Protein AF-A0A6G4A9M0-F1 (afdb_monomer_lite)

Structure (mmCIF, N/CA/C/O backbone):
data_AF-A0A6G4A9M0-F1
#
_entry.id   AF-A0A6G4A9M0-F1
#
loop_
_atom_site.group_PDB
_atom_site.id
_atom_site.type_symbol
_atom_site.label_atom_id
_atom_site.label_alt_id
_atom_site.label_comp_id
_atom_site.label_asym_id
_atom_site.label_entity_id
_atom_site.label_seq_id
_atom_site.pdbx_PDB_ins_code
_atom_site.Cartn_x
_atom_site.Cartn_y
_atom_site.Cartn_z
_atom_site.occupancy
_atom_site.B_iso_or_equiv
_atom_site.auth_seq_id
_atom_site.auth_comp_id
_atom_site.auth_asym_id
_atom_site.auth_atom_id
_atom_site.pdbx_PDB_model_num
ATOM 1 N N . MET A 1 1 ? 7.622 12.260 -34.334 1.00 43.50 1 MET A N 1
ATOM 2 C CA . MET A 1 1 ? 6.612 13.306 -34.055 1.00 43.50 1 MET A CA 1
ATOM 3 C C . MET A 1 1 ? 5.232 12.663 -34.088 1.00 43.50 1 MET A C 1
ATOM 5 O O . MET A 1 1 ? 4.785 12.295 -35.162 1.00 43.50 1 MET A O 1
ATOM 9 N N . GLY A 1 2 ? 4.609 12.469 -32.927 1.00 43.56 2 GLY A N 1
ATOM 10 C CA . GLY A 1 2 ? 3.412 11.636 -32.723 1.00 43.56 2 GLY A CA 1
ATOM 11 C C . GLY A 1 2 ? 3.746 10.571 -31.673 1.00 43.56 2 GLY A C 1
ATOM 12 O O . GLY A 1 2 ? 4.737 9.877 -31.839 1.00 43.56 2 GLY A O 1
ATOM 13 N N . LEU A 1 3 ? 3.081 10.441 -30.531 1.00 37.72 3 LEU A N 1
ATOM 14 C CA . LEU A 1 3 ? 1.792 10.946 -30.075 1.00 37.72 3 LEU A CA 1
ATOM 15 C C . LEU A 1 3 ? 1.955 11.638 -28.713 1.00 37.72 3 LEU A C 1
ATOM 17 O O . LEU A 1 3 ? 2.624 11.152 -27.806 1.00 37.72 3 LEU A O 1
ATOM 21 N N . TYR A 1 4 ? 1.275 12.762 -28.565 1.00 42.41 4 TYR A N 1
ATOM 22 C CA . TYR A 1 4 ? 1.008 13.438 -27.307 1.00 42.41 4 TYR A CA 1
ATOM 23 C C . TYR A 1 4 ? 0.161 12.525 -26.403 1.00 42.41 4 TYR A C 1
ATOM 25 O O . TYR A 1 4 ? -1.055 12.512 -26.556 1.00 42.41 4 TYR A O 1
ATOM 33 N N . MET A 1 5 ? 0.742 11.745 -25.484 1.00 36.12 5 MET A N 1
ATOM 34 C CA . MET A 1 5 ? -0.091 11.025 -24.500 1.00 36.12 5 MET A CA 1
ATOM 35 C C . MET A 1 5 ? 0.575 10.665 -23.168 1.00 36.12 5 MET A C 1
ATOM 37 O O . MET A 1 5 ? 0.087 9.804 -22.454 1.00 36.12 5 MET A O 1
ATOM 41 N N . TRP A 1 6 ? 1.626 11.380 -22.766 1.00 37.91 6 TRP A N 1
ATOM 42 C CA . TRP A 1 6 ? 2.077 11.390 -21.365 1.00 37.91 6 TRP A CA 1
ATOM 43 C C . TRP A 1 6 ? 1.379 12.496 -20.538 1.00 37.91 6 TRP A C 1
ATOM 45 O O . TRP A 1 6 ? 1.791 12.821 -19.431 1.00 37.91 6 TRP A O 1
ATOM 55 N N . ARG A 1 7 ? 0.276 13.078 -21.052 1.00 42.19 7 ARG A N 1
ATOM 56 C CA . ARG A 1 7 ? -0.516 14.165 -20.427 1.00 42.19 7 ARG A CA 1
ATOM 57 C C . ARG A 1 7 ? -1.403 13.705 -19.254 1.00 42.19 7 ARG A C 1
ATOM 59 O O . ARG A 1 7 ? -2.490 14.230 -19.055 1.00 42.19 7 ARG A O 1
ATOM 66 N N . THR A 1 8 ? -0.909 12.794 -18.440 1.00 37.81 8 THR A N 1
ATOM 67 C CA . THR A 1 8 ? -1.136 12.840 -16.997 1.00 37.81 8 THR A CA 1
ATOM 68 C C . THR A 1 8 ? 0.134 12.298 -16.376 1.00 37.81 8 THR A C 1
ATOM 70 O O . THR A 1 8 ? 0.265 11.094 -16.169 1.00 37.81 8 THR A O 1
ATOM 73 N N . GLY A 1 9 ? 1.079 13.190 -16.086 1.00 39.31 9 GLY A N 1
ATOM 74 C CA . GLY A 1 9 ? 1.968 12.936 -14.968 1.00 39.31 9 GLY A CA 1
ATOM 75 C C . GLY A 1 9 ? 1.070 12.716 -13.759 1.00 39.31 9 GLY A C 1
ATOM 76 O O . GLY A 1 9 ? 0.508 13.671 -13.226 1.00 39.31 9 GLY A O 1
ATOM 77 N N . VAL A 1 10 ? 0.873 11.459 -13.361 1.00 45.88 10 VAL A N 1
ATOM 78 C CA . VAL A 1 10 ? 0.398 11.143 -12.014 1.00 45.88 10 VAL A CA 1
ATOM 79 C C . VAL A 1 10 ? 1.609 11.338 -11.113 1.00 45.88 10 VAL A C 1
ATOM 81 O O . VAL A 1 10 ? 2.224 10.411 -10.616 1.00 45.88 10 VAL A O 1
ATOM 84 N N . SER A 1 11 ? 2.009 12.597 -10.984 1.00 46.97 11 SER A N 1
ATOM 85 C CA . SER A 1 11 ? 2.899 13.045 -9.936 1.00 46.97 11 SER A CA 1
ATOM 86 C C . SER A 1 11 ? 1.997 13.344 -8.743 1.00 46.97 11 SER A C 1
ATOM 88 O O . SER A 1 11 ? 1.221 14.293 -8.776 1.00 46.97 11 SER A O 1
ATOM 90 N N . LEU A 1 12 ? 2.093 12.491 -7.722 1.00 43.16 12 LEU A N 1
ATOM 91 C CA . LEU A 1 12 ? 1.497 12.634 -6.389 1.00 43.16 12 LEU A CA 1
ATOM 92 C C . LEU A 1 12 ? -0.034 12.726 -6.331 1.00 43.16 12 LEU A C 1
ATOM 94 O O . LEU A 1 12 ? -0.635 13.786 -6.183 1.00 43.16 12 LEU A O 1
ATOM 98 N N . GLY A 1 13 ? -0.665 11.560 -6.300 1.00 50.09 13 GLY A N 1
ATOM 99 C CA . GLY A 1 13 ? -2.025 11.426 -5.802 1.00 50.09 13 GLY A CA 1
ATOM 100 C C . GLY A 1 13 ? -2.344 9.960 -5.640 1.00 50.09 13 GLY A C 1
ATOM 101 O O . GLY A 1 13 ? -2.991 9.399 -6.517 1.00 50.09 13 GLY A O 1
ATOM 102 N N . SER A 1 14 ? -1.828 9.348 -4.567 1.00 58.25 14 SER A N 1
ATOM 103 C CA . SER A 1 14 ? -2.041 7.950 -4.195 1.00 58.25 14 SER A CA 1
ATOM 104 C C . SER A 1 14 ? -3.512 7.611 -4.368 1.00 58.25 14 SER A C 1
ATOM 106 O O . SER A 1 14 ? -4.351 7.976 -3.539 1.00 58.25 14 SER A O 1
ATOM 108 N N . SER A 1 15 ? -3.853 6.995 -5.495 1.00 73.00 15 SER A N 1
ATOM 109 C CA . SER A 1 15 ? -5.255 6.763 -5.771 1.00 73.00 15 SER A CA 1
ATOM 110 C C . SER A 1 15 ? -5.780 5.797 -4.718 1.00 73.00 15 SER A C 1
ATOM 112 O O . SER A 1 15 ? -5.060 4.887 -4.302 1.00 73.00 15 SER A O 1
ATOM 114 N N . LEU A 1 16 ? -7.035 5.956 -4.292 1.00 72.25 16 LEU A N 1
ATOM 115 C CA . LEU A 1 16 ? -7.650 5.074 -3.292 1.00 72.25 16 LEU A CA 1
ATOM 116 C C . LEU A 1 16 ? -7.483 3.592 -3.662 1.00 72.25 16 LEU A C 1
ATOM 118 O O . LEU A 1 16 ? -7.331 2.757 -2.776 1.00 72.25 16 LEU A O 1
ATOM 122 N N . TYR A 1 17 ? -7.447 3.274 -4.963 1.00 75.94 17 TYR A N 1
ATOM 123 C CA . TYR A 1 17 ? -7.189 1.915 -5.432 1.00 75.94 17 TYR A CA 1
ATOM 124 C C . TYR A 1 17 ? -5.737 1.451 -5.240 1.00 75.94 17 TYR A C 1
ATOM 126 O O . TYR A 1 17 ? -5.522 0.291 -4.906 1.00 75.94 17 TYR A O 1
ATOM 134 N N . GLN A 1 18 ? -4.747 2.333 -5.400 1.00 84.25 18 GLN A N 1
ATOM 135 C CA . GLN A 1 18 ? -3.333 2.009 -5.178 1.00 84.25 18 GLN A CA 1
ATOM 136 C C . GLN A 1 18 ? -3.056 1.814 -3.691 1.00 84.25 18 GLN A C 1
ATOM 138 O O . GLN A 1 18 ? -2.434 0.829 -3.320 1.00 84.25 18 GLN A O 1
ATOM 143 N N . LEU A 1 19 ? -3.570 2.698 -2.828 1.00 87.62 19 LEU A N 1
ATOM 144 C CA . LEU A 1 19 ? -3.421 2.556 -1.374 1.00 87.62 19 LEU A CA 1
ATOM 145 C C . LEU A 1 19 ? -4.086 1.280 -0.855 1.00 87.62 19 LEU A C 1
ATOM 147 O O . LEU A 1 19 ? -3.531 0.594 0.004 1.00 87.62 19 LEU A O 1
ATOM 151 N N . ALA A 1 20 ? -5.248 0.928 -1.406 1.00 85.81 20 ALA A N 1
ATOM 152 C CA . ALA A 1 20 ? -5.909 -0.331 -1.104 1.00 85.81 20 ALA A CA 1
ATOM 153 C C . ALA A 1 20 ? -5.068 -1.540 -1.533 1.00 85.81 20 ALA A C 1
ATOM 155 O O . ALA A 1 20 ? -4.852 -2.444 -0.729 1.00 85.81 20 ALA A O 1
ATOM 156 N N . LEU A 1 21 ? -4.546 -1.538 -2.765 1.00 86.19 21 LEU A N 1
ATOM 157 C CA . LEU A 1 21 ? -3.718 -2.636 -3.263 1.00 86.19 21 LEU A CA 1
ATOM 158 C C . LEU A 1 21 ? -2.410 -2.765 -2.472 1.00 86.19 21 LEU A C 1
ATOM 160 O O . LEU A 1 21 ? -2.035 -3.872 -2.096 1.00 86.19 21 LEU A O 1
ATOM 164 N N . VAL A 1 22 ? -1.761 -1.646 -2.136 1.00 89.88 22 VAL A N 1
ATOM 165 C CA . VAL A 1 22 ? -0.580 -1.656 -1.265 1.00 89.88 22 VAL A CA 1
ATOM 166 C C . VAL A 1 22 ? -0.921 -2.184 0.123 1.00 89.88 22 VAL A C 1
ATOM 168 O O . VAL A 1 22 ? -0.141 -2.954 0.662 1.00 89.88 22 VAL A O 1
ATOM 171 N N . SER A 1 23 ? -2.086 -1.853 0.685 1.00 88.19 23 SER A N 1
ATOM 172 C CA . SER A 1 23 ? -2.513 -2.400 1.983 1.00 88.19 23 SER A CA 1
ATOM 173 C C . SER A 1 23 ? -2.692 -3.925 1.935 1.00 88.19 23 SER A C 1
ATOM 175 O O . SER A 1 23 ? -2.365 -4.617 2.898 1.00 88.19 23 SER A O 1
ATOM 177 N N . VAL A 1 24 ? -3.169 -4.467 0.808 1.00 88.00 24 VAL A N 1
ATOM 178 C CA . VAL A 1 24 ? -3.285 -5.921 0.592 1.00 88.00 24 VAL A CA 1
ATOM 179 C C . VAL A 1 24 ? -1.907 -6.572 0.460 1.00 88.00 24 VAL A C 1
ATOM 181 O O . VAL A 1 24 ? -1.642 -7.561 1.138 1.00 88.00 24 VAL A O 1
ATOM 184 N N . LEU A 1 25 ? -1.017 -6.012 -0.365 1.00 88.69 25 LEU A N 1
ATOM 185 C CA . LEU A 1 25 ? 0.353 -6.518 -0.537 1.00 88.69 25 LEU A CA 1
ATOM 186 C C . LEU A 1 25 ? 1.157 -6.428 0.764 1.00 88.69 25 LEU A C 1
ATOM 188 O O . LEU A 1 25 ? 1.867 -7.360 1.128 1.00 88.69 25 LEU A O 1
ATOM 192 N N . GLN A 1 26 ? 0.980 -5.338 1.508 1.00 91.31 26 GLN A N 1
ATOM 193 C CA . GLN A 1 26 ? 1.549 -5.152 2.833 1.00 91.31 26 GLN A CA 1
ATOM 194 C C . GLN A 1 26 ? 1.127 -6.274 3.785 1.00 91.31 26 GLN A C 1
ATOM 196 O O . GLN A 1 26 ? 1.966 -6.802 4.509 1.00 91.31 26 GLN A O 1
ATOM 201 N N . PHE A 1 27 ? -0.159 -6.636 3.798 1.00 87.81 27 PHE A N 1
ATOM 202 C CA . PHE A 1 27 ? -0.660 -7.732 4.623 1.00 87.81 27 PHE A CA 1
ATOM 203 C C . PHE A 1 27 ? -0.126 -9.092 4.153 1.00 87.81 27 PHE A C 1
ATOM 205 O O . PHE A 1 27 ? 0.324 -9.883 4.977 1.00 87.81 27 PHE A O 1
ATOM 212 N N . ALA A 1 28 ? -0.122 -9.344 2.840 1.00 89.69 28 ALA A N 1
ATOM 213 C CA . ALA A 1 28 ? 0.361 -10.594 2.251 1.00 89.69 28 ALA A CA 1
ATOM 214 C C . ALA A 1 28 ? 1.852 -10.849 2.530 1.00 89.69 28 ALA A C 1
ATOM 216 O O . ALA A 1 28 ? 2.248 -11.987 2.767 1.00 89.69 28 ALA A O 1
ATOM 217 N N . GLU A 1 29 ? 2.666 -9.792 2.540 1.00 89.56 29 GLU A N 1
ATOM 218 C CA . GLU A 1 29 ? 4.104 -9.862 2.818 1.00 89.56 29 GLU A CA 1
ATOM 219 C C . GLU A 1 29 ? 4.476 -9.529 4.276 1.00 89.56 29 GLU A C 1
ATOM 221 O O . GLU A 1 29 ? 5.656 -9.478 4.619 1.00 89.56 29 GLU A O 1
ATOM 226 N N . ASN A 1 30 ? 3.487 -9.317 5.153 1.00 91.88 30 ASN A N 1
ATOM 227 C CA . ASN A 1 30 ? 3.674 -8.956 6.563 1.00 91.88 30 ASN A CA 1
ATOM 228 C C . ASN A 1 30 ? 4.617 -7.748 6.777 1.00 91.88 30 ASN A C 1
ATOM 230 O O . ASN A 1 30 ? 5.505 -7.755 7.635 1.00 91.88 30 ASN A O 1
ATOM 234 N N . LEU A 1 31 ? 4.431 -6.697 5.975 1.00 92.06 31 LEU A N 1
ATOM 235 C CA . LEU A 1 31 ? 5.257 -5.490 5.985 1.00 92.06 31 LEU A CA 1
ATOM 236 C C . LEU A 1 31 ? 4.699 -4.410 6.929 1.00 92.06 31 LEU A C 1
ATOM 238 O O . LEU A 1 31 ? 3.491 -4.238 7.102 1.00 92.06 31 LEU A O 1
ATOM 242 N N . SER A 1 32 ? 5.591 -3.604 7.509 1.00 90.81 32 SER A N 1
ATOM 243 C CA . SER A 1 32 ? 5.203 -2.347 8.172 1.00 90.81 32 SER A CA 1
ATOM 244 C C . SER A 1 32 ? 4.855 -1.266 7.141 1.00 90.81 32 SER A C 1
ATOM 246 O O . SER A 1 32 ? 5.270 -1.368 5.991 1.00 90.81 32 SER A O 1
ATOM 248 N N . ASP A 1 33 ? 4.154 -0.196 7.534 1.00 88.38 33 ASP A N 1
ATOM 249 C CA . ASP A 1 33 ? 3.778 0.885 6.597 1.00 88.38 33 ASP A CA 1
ATOM 250 C C . ASP A 1 33 ? 5.004 1.522 5.926 1.00 88.38 33 ASP A C 1
ATOM 252 O O . ASP A 1 33 ? 4.991 1.853 4.741 1.00 88.38 33 ASP A O 1
ATOM 256 N N . ARG A 1 34 ? 6.100 1.645 6.685 1.00 89.50 34 ARG A N 1
ATOM 257 C CA . ARG A 1 34 ? 7.389 2.136 6.183 1.00 89.50 34 ARG A CA 1
ATOM 258 C C . ARG A 1 34 ? 8.016 1.163 5.195 1.00 89.50 34 ARG A C 1
ATOM 260 O O . ARG A 1 34 ? 8.482 1.595 4.151 1.00 89.50 34 ARG A O 1
ATOM 267 N N . ALA A 1 35 ? 7.996 -0.133 5.505 1.00 91.44 35 ALA A N 1
ATOM 268 C CA . ALA A 1 35 ? 8.523 -1.159 4.611 1.00 91.44 35 ALA A CA 1
ATOM 269 C C . ALA A 1 35 ? 7.681 -1.296 3.333 1.00 91.44 35 ALA A C 1
ATOM 271 O O . ALA A 1 35 ? 8.236 -1.510 2.265 1.00 91.44 35 ALA A O 1
ATOM 272 N N . ALA A 1 36 ? 6.361 -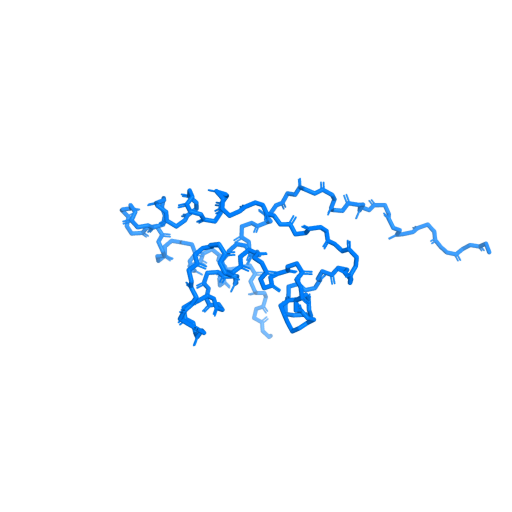1.116 3.414 1.00 90.12 36 ALA A N 1
ATOM 273 C CA . ALA A 1 36 ? 5.479 -1.102 2.251 1.00 90.12 36 ALA A CA 1
ATOM 274 C C . ALA A 1 36 ? 5.714 0.134 1.364 1.00 90.12 36 ALA A C 1
ATOM 276 O O . ALA A 1 36 ? 5.799 0.008 0.147 1.00 90.12 36 ALA A O 1
ATOM 277 N N . SER A 1 37 ? 5.874 1.322 1.960 1.00 89.94 37 SER A N 1
ATOM 278 C CA . SER A 1 37 ? 6.252 2.543 1.229 1.00 89.94 37 SER A CA 1
ATOM 279 C C . SER A 1 37 ? 7.625 2.404 0.561 1.00 89.94 37 SER A C 1
ATOM 281 O O . SER A 1 37 ? 7.781 2.788 -0.597 1.00 89.94 37 SER A O 1
ATOM 283 N N . ASP A 1 38 ? 8.598 1.802 1.249 1.00 90.31 38 ASP A N 1
ATOM 284 C CA . ASP A 1 38 ? 9.913 1.519 0.674 1.00 90.31 38 ASP A CA 1
ATOM 285 C C . ASP A 1 38 ? 9.832 0.492 -0.464 1.00 90.31 38 ASP A C 1
ATOM 287 O O . ASP A 1 38 ? 10.374 0.734 -1.536 1.00 90.31 38 ASP A O 1
ATOM 291 N N . ALA A 1 39 ? 9.063 -0.588 -0.294 1.00 90.50 39 ALA A N 1
ATOM 292 C CA . ALA A 1 39 ? 8.842 -1.603 -1.323 1.00 90.50 39 ALA A CA 1
ATOM 293 C C . ALA A 1 39 ? 8.248 -1.017 -2.613 1.00 90.50 39 ALA A C 1
ATOM 295 O O . ALA A 1 39 ? 8.683 -1.377 -3.702 1.00 90.50 39 ALA A O 1
ATOM 296 N N . VAL A 1 40 ? 7.317 -0.063 -2.509 1.00 87.19 40 VAL A N 1
ATOM 297 C CA . VAL A 1 40 ? 6.759 0.649 -3.674 1.00 87.19 40 VAL A CA 1
ATOM 298 C C . VAL A 1 40 ? 7.830 1.452 -4.418 1.00 87.19 40 VAL A C 1
ATOM 300 O O . VAL A 1 40 ? 7.769 1.578 -5.640 1.00 87.19 40 VAL A O 1
ATOM 303 N N . ARG A 1 41 ? 8.821 1.985 -3.696 1.00 85.88 41 ARG A N 1
ATOM 304 C CA . ARG A 1 41 ? 9.925 2.763 -4.275 1.00 85.88 41 ARG A CA 1
ATOM 305 C C . ARG A 1 41 ? 10.999 1.873 -4.889 1.00 85.88 41 ARG A C 1
ATOM 307 O O . ARG A 1 41 ? 11.505 2.194 -5.960 1.00 85.88 41 ARG A O 1
ATOM 314 N N . THR A 1 42 ? 11.359 0.786 -4.212 1.00 87.56 42 THR A N 1
ATOM 315 C CA . THR A 1 42 ? 12.566 0.004 -4.514 1.00 87.56 42 THR A CA 1
ATOM 316 C C . THR A 1 42 ? 12.291 -1.268 -5.305 1.00 87.56 42 THR A C 1
ATOM 318 O O . THR A 1 42 ? 13.176 -1.726 -6.030 1.00 87.56 42 THR A O 1
ATOM 321 N N . ARG A 1 43 ? 11.086 -1.846 -5.208 1.00 88.88 43 ARG A N 1
ATOM 322 C CA . ARG A 1 43 ? 10.789 -3.151 -5.803 1.00 88.88 43 ARG A CA 1
ATOM 323 C C . ARG A 1 43 ? 9.898 -3.048 -7.039 1.00 88.88 43 ARG A C 1
ATOM 325 O O . ARG A 1 43 ? 8.841 -2.420 -7.057 1.00 88.88 43 ARG A O 1
ATOM 332 N N . ILE A 1 44 ? 10.345 -3.726 -8.094 1.00 86.56 44 ILE A N 1
ATOM 333 C CA . ILE A 1 44 ? 9.695 -3.740 -9.410 1.00 86.56 44 ILE A CA 1
ATOM 334 C C . ILE A 1 44 ? 8.350 -4.480 -9.372 1.00 86.56 44 ILE A C 1
ATOM 336 O O . ILE A 1 44 ? 7.436 -4.116 -10.102 1.00 86.56 44 ILE A O 1
ATOM 340 N N . ASP A 1 45 ? 8.203 -5.487 -8.514 1.00 86.38 45 ASP A N 1
ATOM 341 C CA . ASP A 1 45 ? 6.953 -6.235 -8.335 1.00 86.38 45 ASP A CA 1
ATOM 342 C C . ASP A 1 45 ? 5.799 -5.346 -7.845 1.00 86.38 45 ASP A C 1
ATOM 344 O O . ASP A 1 45 ? 4.708 -5.403 -8.413 1.00 86.38 45 ASP A O 1
ATOM 348 N N . PHE A 1 46 ? 6.043 -4.458 -6.878 1.00 87.25 46 PHE A N 1
ATOM 349 C CA . PHE A 1 46 ? 5.061 -3.469 -6.430 1.00 87.25 46 PHE A CA 1
ATOM 350 C C . PHE A 1 46 ? 4.724 -2.478 -7.546 1.00 87.25 46 PHE A C 1
ATOM 352 O O . PHE A 1 46 ? 3.548 -2.210 -7.790 1.00 87.25 46 PHE A O 1
ATOM 359 N N . LYS A 1 47 ? 5.730 -1.968 -8.265 1.00 85.06 47 LYS A N 1
ATOM 360 C CA . LYS A 1 47 ? 5.505 -1.041 -9.386 1.00 85.06 47 LYS A CA 1
ATOM 361 C C . LYS A 1 47 ? 4.677 -1.678 -10.498 1.00 85.06 47 LYS A C 1
ATOM 363 O O . LYS A 1 47 ? 3.725 -1.065 -10.974 1.00 85.06 47 LYS A O 1
ATOM 368 N N . TYR A 1 48 ? 4.970 -2.930 -10.841 1.00 85.06 48 TYR A N 1
ATOM 369 C CA . TYR A 1 48 ? 4.219 -3.688 -11.837 1.00 85.06 48 TYR A CA 1
ATOM 370 C C . TYR A 1 48 ? 2.777 -3.951 -11.388 1.00 85.06 48 TYR A C 1
ATOM 372 O O . TYR A 1 48 ? 1.844 -3.693 -12.145 1.00 85.06 48 TYR A O 1
ATOM 380 N N . ALA A 1 49 ? 2.576 -4.390 -10.141 1.00 84.81 49 ALA A N 1
ATOM 381 C CA . ALA A 1 49 ? 1.243 -4.628 -9.585 1.00 84.81 49 ALA A CA 1
ATOM 382 C C . ALA A 1 49 ? 0.383 -3.352 -9.537 1.00 84.81 49 ALA A C 1
ATOM 384 O O . ALA A 1 49 ? -0.831 -3.412 -9.727 1.00 84.81 49 ALA A O 1
ATOM 385 N N . LEU A 1 50 ? 1.007 -2.195 -9.300 1.00 83.94 50 LEU A N 1
ATOM 386 C CA . LEU A 1 50 ? 0.337 -0.896 -9.199 1.00 83.94 50 LEU A CA 1
ATOM 387 C C . LEU A 1 50 ? 0.218 -0.156 -10.541 1.00 83.94 50 LEU A C 1
ATOM 389 O O . LEU A 1 50 ? -0.411 0.906 -10.580 1.00 83.94 50 LEU A O 1
ATOM 393 N N . GLY A 1 51 ? 0.812 -0.686 -11.616 1.00 82.38 51 GLY A N 1
ATOM 394 C CA . GLY A 1 51 ? 0.896 -0.017 -12.917 1.00 82.38 51 GLY A CA 1
ATOM 395 C C . GLY A 1 51 ? 1.684 1.298 -12.876 1.00 82.38 51 GLY A C 1
ATOM 396 O O . GLY A 1 51 ? 1.365 2.219 -13.626 1.00 82.38 51 GLY A O 1
ATOM 397 N N . LEU A 1 52 ? 2.655 1.411 -11.965 1.00 82.88 52 LEU A N 1
ATOM 398 C CA . LEU A 1 52 ? 3.504 2.590 -11.794 1.00 82.88 52 LEU A CA 1
ATOM 399 C C . LEU A 1 52 ? 4.712 2.550 -12.730 1.00 82.88 52 LEU A C 1
ATOM 401 O O . LEU A 1 52 ? 5.204 1.482 -13.099 1.00 82.88 52 LEU A O 1
ATOM 405 N N . ASP A 1 53 ? 5.223 3.734 -13.053 1.00 81.06 53 ASP A N 1
ATOM 406 C CA . ASP A 1 53 ? 6.485 3.872 -13.771 1.00 81.06 53 ASP A CA 1
ATOM 407 C C . ASP A 1 53 ? 7.679 3.419 -12.905 1.00 81.06 53 ASP A C 1
ATOM 409 O O . ASP A 1 53 ? 7.690 3.583 -11.678 1.00 81.06 53 ASP A O 1
ATOM 413 N N . LEU A 1 54 ? 8.714 2.857 -13.538 1.00 77.75 54 LEU A N 1
ATOM 414 C CA . LEU A 1 54 ? 9.918 2.379 -12.849 1.00 77.75 54 LEU A CA 1
ATOM 415 C C . LEU A 1 54 ? 10.684 3.496 -12.132 1.00 77.75 54 LEU A C 1
ATOM 417 O O . LEU A 1 54 ? 11.356 3.215 -11.140 1.00 77.75 54 LEU A O 1
ATOM 421 N N . GLU A 1 55 ? 10.527 4.746 -12.554 1.00 80.44 55 GLU A N 1
ATOM 422 C CA . GLU A 1 55 ? 11.121 5.929 -11.928 1.00 80.44 55 GLU A CA 1
ATOM 423 C C . GLU A 1 55 ? 10.150 6.651 -10.977 1.00 80.44 55 GLU A C 1
ATOM 425 O O . GLU A 1 55 ? 10.515 7.656 -10.368 1.00 80.44 55 GLU A O 1
ATOM 430 N N . ASP A 1 56 ? 8.928 6.130 -10.789 1.00 80.31 56 ASP A N 1
ATOM 431 C CA . ASP A 1 56 ? 7.949 6.725 -9.876 1.00 80.31 56 ASP A CA 1
ATOM 432 C C . ASP A 1 56 ? 8.515 6.846 -8.440 1.00 80.31 56 ASP A C 1
ATOM 434 O O . ASP A 1 56 ? 9.014 5.852 -7.892 1.00 80.31 56 ASP A O 1
ATOM 438 N N . PRO A 1 57 ? 8.444 8.037 -7.810 1.00 77.12 57 PRO A N 1
ATOM 439 C CA . PRO A 1 57 ? 9.007 8.281 -6.480 1.00 77.12 57 PRO A CA 1
ATOM 440 C C . PRO A 1 57 ? 8.209 7.619 -5.341 1.00 77.12 57 PRO A C 1
ATOM 442 O O . PRO A 1 57 ? 8.601 7.707 -4.170 1.00 77.12 57 PRO A O 1
ATOM 445 N N . GLY A 1 58 ? 7.086 6.967 -5.650 1.00 81.88 58 GLY A N 1
ATOM 446 C CA . GLY A 1 58 ? 6.174 6.377 -4.686 1.00 81.88 58 GLY A CA 1
ATOM 447 C C . GLY A 1 58 ? 5.440 7.427 -3.853 1.00 81.88 58 GLY A C 1
ATOM 448 O O . GLY A 1 58 ? 5.261 8.581 -4.242 1.00 81.88 58 GLY A O 1
ATOM 449 N N . PHE A 1 59 ? 5.016 7.022 -2.658 1.00 82.25 59 PHE A N 1
ATOM 450 C CA . PHE A 1 59 ? 4.312 7.877 -1.701 1.00 82.25 59 PHE A CA 1
ATOM 451 C C . PHE A 1 59 ? 4.967 7.800 -0.318 1.00 82.25 59 PHE A C 1
ATOM 453 O O . PHE A 1 59 ? 5.764 6.902 -0.042 1.00 82.25 59 PHE A O 1
ATOM 460 N N . ASP A 1 60 ? 4.660 8.761 0.553 1.00 85.00 60 ASP A N 1
ATOM 461 C CA . ASP A 1 60 ? 5.145 8.754 1.935 1.00 85.00 60 ASP A CA 1
ATOM 462 C C . ASP A 1 60 ? 4.341 7.788 2.813 1.00 85.00 60 ASP A C 1
ATOM 464 O O . ASP A 1 60 ? 3.111 7.760 2.744 1.00 85.00 60 ASP A O 1
ATOM 468 N N . TYR A 1 61 ? 5.022 7.036 3.679 1.00 83.44 61 TYR A N 1
ATOM 469 C CA . TYR A 1 61 ? 4.390 6.067 4.580 1.00 83.44 61 TYR A CA 1
ATOM 470 C C . TYR A 1 61 ? 3.244 6.661 5.415 1.00 83.44 61 TYR A C 1
ATOM 472 O O . TYR A 1 61 ? 2.286 5.950 5.709 1.00 83.44 61 TYR A O 1
ATOM 480 N N . SER A 1 62 ? 3.291 7.958 5.744 1.00 86.06 62 SER A N 1
ATOM 481 C CA . SER A 1 62 ? 2.244 8.640 6.515 1.00 86.06 62 SER A CA 1
ATOM 482 C C . SER A 1 62 ? 0.883 8.597 5.813 1.00 86.06 62 SER A C 1
ATOM 484 O O . SER A 1 62 ? -0.145 8.481 6.477 1.00 86.06 62 SER A O 1
ATOM 486 N N . VAL A 1 63 ? 0.861 8.616 4.474 1.00 87.44 63 VAL A N 1
ATOM 487 C CA . VAL A 1 63 ? -0.377 8.507 3.684 1.00 87.44 63 VAL A CA 1
ATOM 488 C C . VAL A 1 63 ? -1.009 7.126 3.863 1.00 87.44 63 VAL A C 1
ATOM 490 O O . VAL A 1 63 ? -2.223 7.014 4.024 1.00 87.44 63 VAL A O 1
ATOM 493 N N . LEU A 1 64 ? -0.187 6.073 3.878 1.00 86.19 64 LEU A N 1
ATOM 494 C CA . LEU A 1 64 ? -0.645 4.702 4.101 1.00 86.19 64 LEU A CA 1
ATOM 495 C C . LEU A 1 64 ? -1.097 4.493 5.548 1.00 86.19 64 LEU A C 1
ATOM 497 O O . LEU A 1 64 ? -2.142 3.887 5.771 1.00 86.19 64 LEU A O 1
ATOM 501 N N . SER A 1 65 ? -0.370 5.045 6.522 1.00 87.06 65 SER A N 1
ATOM 502 C CA . SER A 1 65 ? -0.761 4.983 7.932 1.00 87.06 65 SER A CA 1
ATOM 503 C C . 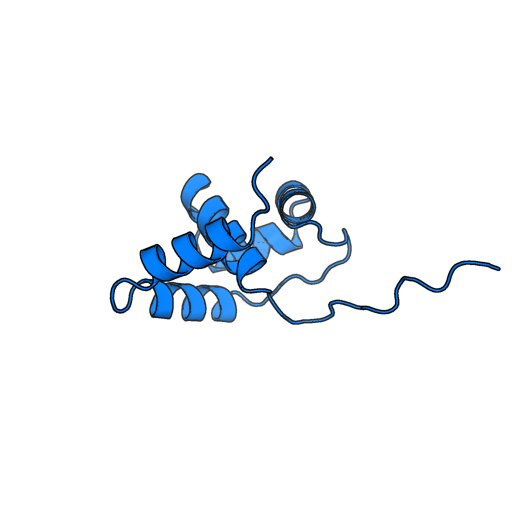SER A 1 65 ? -2.080 5.720 8.204 1.00 87.06 65 SER A C 1
ATOM 505 O O . SER A 1 65 ? -2.948 5.162 8.872 1.00 87.06 65 SER A O 1
ATOM 507 N N . GLU A 1 66 ? -2.290 6.926 7.656 1.00 86.94 66 GLU A N 1
ATOM 508 C CA . GLU A 1 66 ? -3.570 7.647 7.788 1.00 86.94 66 GLU A CA 1
ATOM 509 C C . GLU A 1 66 ? -4.715 6.879 7.112 1.00 86.94 66 GLU A C 1
ATOM 511 O O . GLU A 1 66 ? -5.798 6.728 7.682 1.00 86.94 66 GLU A O 1
ATOM 516 N N . PHE A 1 67 ? -4.470 6.352 5.911 1.00 86.25 67 PHE A N 1
ATOM 517 C CA . PHE A 1 67 ? -5.446 5.546 5.187 1.00 86.25 67 PHE A CA 1
ATOM 518 C C . PHE A 1 67 ? -5.862 4.311 5.993 1.00 86.25 67 PHE A C 1
ATOM 520 O O . PHE A 1 67 ? -7.056 4.077 6.170 1.00 86.25 67 PHE A O 1
ATOM 527 N N . ARG A 1 68 ? -4.895 3.566 6.545 1.00 86.56 68 ARG A N 1
ATOM 528 C CA . ARG A 1 68 ? -5.146 2.396 7.397 1.00 86.56 68 ARG A CA 1
ATOM 529 C C . ARG A 1 68 ? -5.870 2.749 8.693 1.00 86.56 68 ARG A C 1
ATOM 531 O O . ARG A 1 68 ? -6.766 2.006 9.084 1.00 86.56 68 ARG A O 1
ATOM 538 N N . ALA A 1 69 ? -5.523 3.866 9.331 1.00 87.81 69 ALA A N 1
ATOM 539 C CA . ALA A 1 69 ? -6.213 4.336 10.531 1.00 87.81 69 ALA A CA 1
ATOM 540 C C . ALA A 1 69 ? -7.700 4.597 10.243 1.00 87.81 69 ALA A C 1
ATOM 542 O O . ALA A 1 69 ? -8.563 4.049 10.923 1.00 87.81 69 ALA A O 1
ATOM 543 N N . ARG A 1 70 ? -8.008 5.315 9.155 1.00 84.25 70 ARG A N 1
ATOM 544 C CA . ARG A 1 70 ? -9.397 5.547 8.718 1.00 84.25 70 ARG A CA 1
ATOM 545 C C . ARG A 1 70 ? -10.118 4.274 8.284 1.00 84.25 70 ARG A C 1
ATOM 547 O O . ARG A 1 70 ? -11.331 4.184 8.414 1.00 84.25 70 ARG A O 1
ATOM 554 N N . LEU A 1 71 ? -9.390 3.297 7.753 1.00 82.75 71 LEU A N 1
ATOM 555 C CA . LEU A 1 71 ? -9.923 1.987 7.377 1.00 82.75 71 LEU A CA 1
ATOM 556 C C . LEU A 1 71 ? -10.317 1.132 8.584 1.00 82.75 71 LEU A C 1
ATOM 558 O O . LEU A 1 71 ? -11.283 0.371 8.504 1.00 82.75 71 LEU A O 1
ATOM 562 N N . ALA A 1 72 ? -9.562 1.249 9.676 1.00 83.56 72 ALA A N 1
ATOM 563 C CA . ALA A 1 72 ? -9.850 0.583 10.940 1.00 83.56 72 ALA A CA 1
ATOM 564 C C . ALA A 1 72 ? -11.042 1.222 11.675 1.00 83.56 72 ALA A C 1
ATOM 566 O O . ALA A 1 72 ? -11.698 0.564 12.482 1.00 83.56 72 ALA A O 1
ATOM 567 N N . GLU A 1 73 ? -11.352 2.484 11.380 1.00 84.44 73 GLU A N 1
ATOM 568 C CA . GLU A 1 73 ? -12.520 3.174 11.915 1.00 84.44 73 GLU A CA 1
ATOM 569 C C . GLU A 1 73 ? -13.809 2.739 11.198 1.00 84.44 73 GLU A C 1
ATOM 571 O O . GLU A 1 73 ? -13.957 2.865 9.985 1.00 84.44 73 GLU A O 1
ATOM 576 N N . GLY A 1 74 ? -1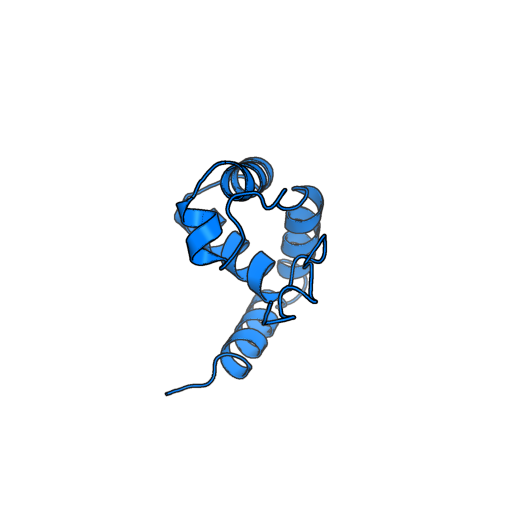4.777 2.236 11.973 1.00 66.75 74 GLY A N 1
ATOM 577 C CA . GLY A 1 74 ? -16.176 2.052 11.570 1.00 66.75 74 GLY A CA 1
ATOM 578 C C . GLY A 1 74 ? -16.402 1.391 10.205 1.00 66.75 74 GLY A C 1
ATOM 579 O O . GLY A 1 74 ? -16.788 2.077 9.261 1.00 66.75 74 GLY A O 1
ATOM 580 N N . ASP A 1 75 ? -16.228 0.069 10.097 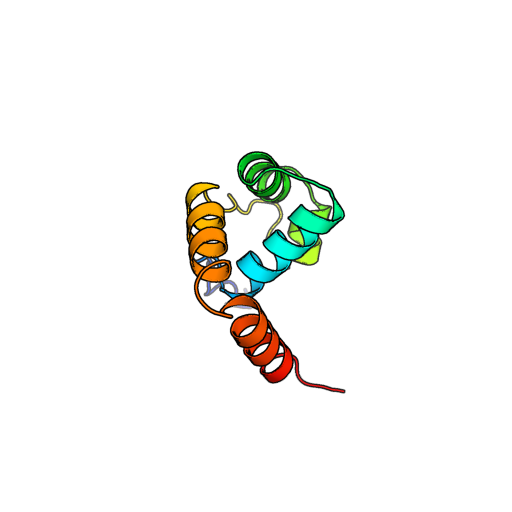1.00 70.00 75 ASP A N 1
ATOM 581 C CA . ASP A 1 75 ? -16.553 -0.769 8.915 1.00 70.00 75 ASP A CA 1
ATOM 582 C C . ASP A 1 75 ? -16.067 -0.209 7.553 1.00 70.00 75 ASP A C 1
ATOM 584 O O . ASP A 1 75 ? -16.600 -0.513 6.480 1.00 70.00 75 ASP A O 1
ATOM 588 N N . ALA A 1 76 ? -15.066 0.677 7.567 1.00 76.88 76 ALA A N 1
ATOM 589 C CA . ALA A 1 76 ? -14.607 1.377 6.376 1.00 76.88 76 ALA A CA 1
ATOM 590 C C . ALA A 1 76 ? -13.907 0.428 5.397 1.00 76.88 76 ALA A C 1
ATOM 592 O O . ALA A 1 76 ? -14.003 0.637 4.188 1.00 76.88 76 ALA A O 1
ATOM 593 N N . ALA A 1 77 ? -13.301 -0.655 5.893 1.00 75.56 77 ALA A N 1
ATOM 594 C CA . ALA A 1 77 ? -12.744 -1.729 5.074 1.00 75.56 77 ALA A CA 1
ATOM 595 C C . ALA A 1 77 ? -13.771 -2.386 4.153 1.00 75.56 77 ALA A C 1
ATOM 597 O O . ALA A 1 77 ? -13.551 -2.465 2.944 1.00 75.56 77 ALA A O 1
ATOM 598 N N . ASP A 1 78 ? -14.922 -2.785 4.691 1.00 75.75 78 ASP A N 1
ATOM 599 C CA . ASP A 1 78 ? -15.962 -3.445 3.903 1.00 75.75 78 ASP A CA 1
ATOM 600 C C . ASP A 1 78 ? -16.602 -2.469 2.901 1.00 75.75 78 ASP A C 1
ATOM 602 O O . ASP A 1 78 ? -16.907 -2.800 1.752 1.00 75.75 78 ASP A O 1
ATOM 606 N N . ARG A 1 79 ? -16.747 -1.193 3.288 1.00 78.06 79 ARG A N 1
ATOM 607 C CA . ARG A 1 79 ? -17.162 -0.123 2.364 1.00 78.06 79 ARG A CA 1
ATOM 608 C C . ARG A 1 79 ? -16.165 0.097 1.231 1.00 78.06 79 ARG A C 1
ATOM 610 O O . ARG A 1 79 ? -16.587 0.192 0.079 1.00 78.06 79 ARG A O 1
AT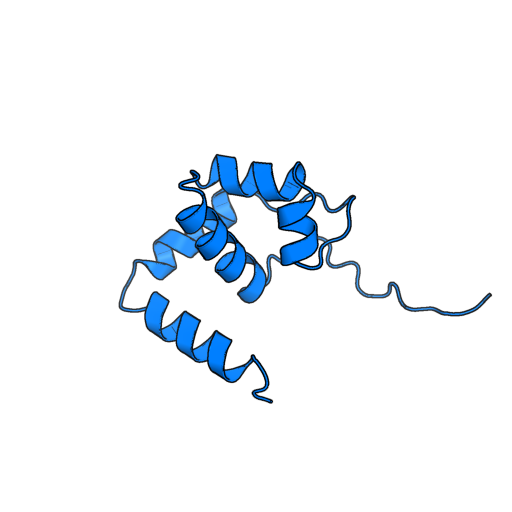OM 617 N N . LEU A 1 80 ? -14.875 0.165 1.540 1.00 77.31 80 LEU A N 1
ATOM 618 C CA . LEU A 1 80 ? -13.821 0.343 0.551 1.00 77.31 80 LEU A CA 1
ATOM 619 C C . LEU A 1 80 ? -13.797 -0.834 -0.429 1.00 77.31 80 LEU A C 1
ATOM 621 O O . LEU A 1 80 ? -13.851 -0.611 -1.637 1.00 77.31 80 LEU A O 1
ATOM 625 N N . LEU A 1 81 ? -13.827 -2.070 0.077 1.00 76.62 81 LEU A N 1
ATOM 626 C CA . LEU A 1 81 ? -13.879 -3.279 -0.745 1.00 76.62 81 LEU A CA 1
ATOM 627 C C . LEU A 1 81 ? -15.088 -3.270 -1.690 1.00 76.62 81 LEU A C 1
ATOM 629 O O . LEU A 1 81 ? -14.934 -3.497 -2.889 1.00 76.62 81 LEU A O 1
ATOM 633 N N . ARG A 1 82 ? -16.282 -2.920 -1.194 1.00 79.19 82 ARG A N 1
ATOM 634 C CA . ARG A 1 82 ? -17.486 -2.783 -2.033 1.00 79.19 82 ARG A CA 1
ATOM 635 C C . ARG A 1 82 ? -17.328 -1.737 -3.135 1.00 79.19 82 ARG A C 1
ATOM 637 O O . ARG A 1 82 ? -17.796 -1.955 -4.251 1.00 79.19 82 ARG A O 1
ATOM 644 N N . VAL A 1 83 ? -16.685 -0.602 -2.854 1.00 81.06 83 VAL A N 1
ATOM 645 C CA . VAL A 1 83 ? -16.408 0.425 -3.874 1.00 81.06 83 VAL A CA 1
ATOM 646 C C . VAL A 1 83 ? -15.409 -0.087 -4.909 1.00 81.06 83 VAL A C 1
ATOM 648 O O . VAL A 1 83 ? -15.612 0.149 -6.099 1.00 81.06 83 VAL A O 1
ATOM 651 N N . MET A 1 84 ? -14.366 -0.805 -4.486 1.00 75.06 84 MET A N 1
ATOM 652 C CA . MET A 1 84 ? -13.392 -1.400 -5.404 1.00 75.06 84 MET A CA 1
ATOM 653 C C . MET A 1 84 ? -14.043 -2.435 -6.318 1.00 75.06 84 MET A C 1
ATOM 655 O O . MET A 1 84 ? -13.883 -2.351 -7.531 1.00 75.06 84 MET A O 1
ATOM 659 N N . LEU A 1 85 ? -14.848 -3.341 -5.760 1.00 77.12 85 LEU A N 1
ATOM 660 C CA . LEU A 1 85 ? -15.585 -4.348 -6.526 1.00 77.12 85 LEU A CA 1
ATOM 661 C C . LEU A 1 85 ? -16.566 -3.724 -7.523 1.00 77.12 85 LEU A C 1
ATOM 663 O O . LEU A 1 85 ? -16.691 -4.217 -8.634 1.00 77.12 85 LEU A O 1
ATOM 667 N N . LYS A 1 86 ? -17.222 -2.608 -7.176 1.00 78.88 86 LYS A N 1
ATOM 668 C CA . LYS A 1 86 ? -18.074 -1.867 -8.126 1.00 78.88 86 LYS A CA 1
ATOM 669 C C . LYS A 1 86 ? -17.294 -1.219 -9.272 1.00 78.88 86 LYS A C 1
ATOM 671 O O . LYS A 1 86 ? -17.883 -0.936 -10.310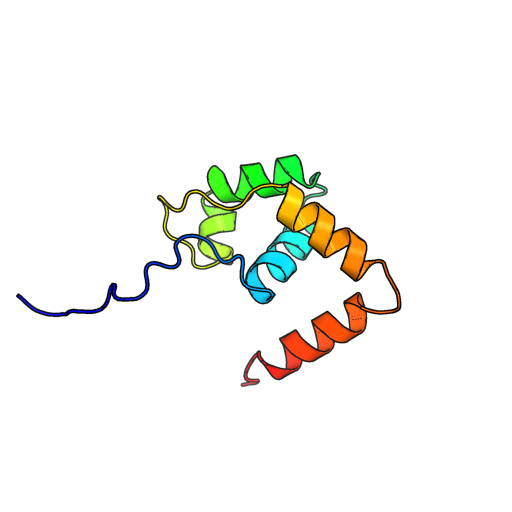 1.00 78.88 86 LYS A O 1
ATOM 676 N N . ARG A 1 87 ? -16.016 -0.893 -9.059 1.00 70.19 87 ARG A N 1
ATOM 677 C CA . ARG A 1 87 ? -15.158 -0.212 -10.042 1.00 70.19 87 ARG A CA 1
ATOM 678 C C . ARG A 1 87 ? -14.306 -1.165 -10.868 1.00 70.19 87 ARG A C 1
ATOM 680 O O . ARG A 1 87 ? -13.816 -0.741 -11.907 1.00 70.19 87 ARG A O 1
ATOM 687 N N . LEU A 1 88 ? -14.131 -2.405 -10.422 1.00 64.44 88 LEU A N 1
ATOM 688 C CA . LEU A 1 88 ? -13.647 -3.497 -11.253 1.00 64.44 88 LEU A CA 1
ATOM 689 C C . LEU A 1 88 ? -14.788 -3.870 -12.208 1.00 64.44 88 LEU A C 1
ATOM 691 O O . LEU A 1 88 ? -15.783 -4.429 -11.745 1.00 64.44 88 LEU A O 1
ATOM 695 N N . PRO A 1 89 ? -14.711 -3.535 -13.510 1.00 53.69 89 PRO A N 1
ATOM 696 C CA . PRO A 1 89 ? -15.669 -4.076 -14.456 1.00 53.69 89 PRO A CA 1
ATOM 697 C C . PRO A 1 89 ? -15.524 -5.600 -14.422 1.00 53.69 89 PRO A C 1
ATOM 699 O O . PRO A 1 89 ? -14.461 -6.143 -14.725 1.00 53.69 89 PRO A O 1
ATOM 702 N N . GLY A 1 90 ? -16.582 -6.271 -13.967 1.00 55.12 90 GLY A N 1
ATOM 703 C CA . GLY A 1 90 ? -16.740 -7.704 -14.159 1.00 55.12 90 GLY A CA 1
ATOM 704 C C . GLY A 1 90 ? -16.698 -8.025 -15.651 1.00 55.12 90 GLY A C 1
ATOM 705 O O . GLY A 1 90 ? -17.068 -7.188 -16.475 1.00 55.12 90 GLY A O 1
ATOM 706 N N . CYS A 1 91 ? -16.182 -9.214 -15.945 1.00 42.22 91 CYS A N 1
ATOM 707 C CA . CYS A 1 91 ? -16.086 -9.835 -17.260 1.00 42.22 91 CYS A CA 1
ATOM 708 C C . CYS A 1 91 ? -17.344 -9.692 -18.127 1.00 42.22 91 CYS A C 1
ATOM 710 O O . CYS A 1 91 ? -18.461 -9.696 -17.562 1.00 42.22 91 CYS A O 1
#

Sequence (91 aa):
MGLYMWRTGVSLGSSLYQLALVSVLQFAENLSDRAASDAVRTRIDFKYALGLDLEDPGFDYSVLSEFRARLAEGDAADRLLRVMLKRLPGC

Secondary structure (DSSP, 8-state):
-----------S---HHHHHHHHHHHHHTT--HHHHHHHHHH-HHHHHHHT--TT-----HHHHHHHHHHHHSTTHHHHHHHHHHHHS---

Organism: NCBI:txid114699

Foldseek 3Di:
DDDPDVVDPPQDDCPLVLLVVLVVVCVVVVHDLQRSQVCCLPPPVSCVSSVHDVNHNGDDSVVSVVSVVVCPPDVNVVVSVVVVVVVPPDD

InterPro domains:
  IPR008490 Transposase InsH, N-terminal [PF05598] (17-70)

pLDDT: mean 76.2, std 16.43, range [36.12, 92.06]

Radius of gyration: 14.5 Å; chains: 1; bounding box: 31×25×46 Å